Protein AF-A0A3D2F8J2-F1 (afdb_monomer_lite)

Structure (mmCIF, N/CA/C/O backbone):
data_AF-A0A3D2F8J2-F1
#
_entry.id   AF-A0A3D2F8J2-F1
#
loop_
_atom_site.group_PDB
_atom_site.id
_atom_site.type_symbol
_atom_site.label_atom_id
_atom_site.label_alt_id
_atom_site.label_comp_id
_atom_site.label_asym_id
_atom_site.label_entity_id
_atom_site.label_seq_id
_atom_site.pdbx_PDB_ins_code
_atom_site.Cartn_x
_atom_site.Cartn_y
_atom_site.Cartn_z
_atom_site.occupancy
_atom_site.B_iso_or_equiv
_atom_site.auth_seq_id
_atom_site.auth_comp_id
_atom_site.auth_asym_id
_atom_site.auth_atom_id
_atom_site.pdbx_PDB_model_num
ATOM 1 N N . MET A 1 1 ? -27.922 -2.322 26.616 1.00 79.12 1 MET A N 1
ATOM 2 C CA . MET A 1 1 ? -26.454 -2.531 26.589 1.00 79.12 1 MET A CA 1
ATOM 3 C C . MET A 1 1 ? -25.933 -3.009 25.229 1.00 79.12 1 MET A C 1
ATOM 5 O O . MET A 1 1 ? -24.987 -2.409 24.739 1.00 79.12 1 MET A O 1
ATOM 9 N N . GLY A 1 2 ? -26.552 -3.999 24.567 1.00 87.50 2 GLY A N 1
ATOM 10 C CA . GLY A 1 2 ? -26.072 -4.518 23.267 1.00 87.50 2 GLY A CA 1
ATOM 11 C C . GLY A 1 2 ? -25.936 -3.474 22.147 1.00 87.50 2 GLY A C 1
ATOM 12 O O . GLY A 1 2 ? -24.890 -3.384 21.514 1.00 87.50 2 GLY A O 1
ATOM 13 N N . THR A 1 3 ? -26.931 -2.600 21.962 1.00 92.00 3 THR A N 1
ATOM 14 C CA . THR A 1 3 ? -26.895 -1.540 20.932 1.00 92.00 3 THR A CA 1
ATOM 15 C C . THR A 1 3 ? -25.752 -0.540 21.134 1.00 92.00 3 THR A C 1
ATOM 17 O O . THR A 1 3 ? -25.187 -0.038 20.165 1.00 92.00 3 THR A O 1
ATOM 20 N N . PHE A 1 4 ? -25.378 -0.261 22.387 1.00 92.19 4 PHE A N 1
ATOM 21 C CA . PHE A 1 4 ? -24.242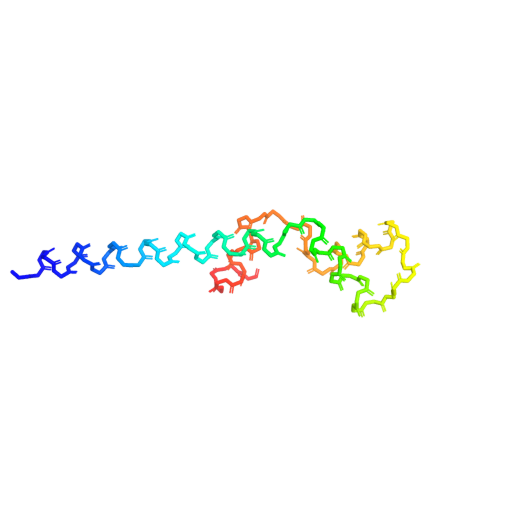 0.609 22.709 1.00 92.19 4 PHE A CA 1
ATOM 22 C C . PHE A 1 4 ? -22.916 -0.032 22.282 1.00 92.19 4 PHE A C 1
ATOM 24 O O . PHE A 1 4 ? -22.088 0.621 21.648 1.00 92.19 4 PHE A O 1
ATOM 31 N N . ILE A 1 5 ? -22.752 -1.327 22.566 1.00 94.69 5 ILE A N 1
ATOM 32 C CA . ILE A 1 5 ? -21.558 -2.092 22.194 1.00 94.69 5 ILE A CA 1
ATOM 33 C C . ILE A 1 5 ? -21.440 -2.187 20.670 1.00 94.69 5 ILE A C 1
ATOM 35 O O . ILE A 1 5 ? -20.383 -1.876 20.131 1.00 94.69 5 ILE A O 1
ATOM 39 N N . ILE A 1 6 ? -22.524 -2.520 19.962 1.00 96.31 6 ILE A N 1
ATOM 40 C CA . ILE A 1 6 ? -22.520 -2.639 18.495 1.00 96.31 6 ILE A CA 1
ATOM 41 C C . ILE A 1 6 ? -22.155 -1.308 17.827 1.00 96.31 6 ILE A C 1
ATOM 43 O O . ILE A 1 6 ? -21.300 -1.287 16.945 1.00 96.31 6 ILE A O 1
ATOM 47 N N . ARG A 1 7 ? -22.736 -0.181 18.267 1.00 94.38 7 ARG A N 1
ATOM 48 C CA . ARG A 1 7 ? -22.398 1.144 17.710 1.00 94.38 7 ARG A CA 1
ATOM 49 C C . ARG A 1 7 ? -20.927 1.491 17.923 1.00 94.38 7 ARG A C 1
ATOM 51 O O . ARG A 1 7 ? -20.288 2.020 17.019 1.00 94.38 7 ARG A O 1
ATOM 58 N N . ARG A 1 8 ? -20.381 1.179 19.101 1.00 94.88 8 ARG A N 1
ATOM 59 C CA . ARG A 1 8 ? -18.986 1.489 19.424 1.00 94.88 8 ARG A CA 1
ATOM 60 C C . ARG A 1 8 ? -18.008 0.593 18.673 1.00 94.88 8 ARG A C 1
ATOM 62 O O . ARG A 1 8 ? -17.060 1.110 18.095 1.00 94.88 8 ARG A O 1
ATOM 69 N N . LEU A 1 9 ? -18.261 -0.714 18.635 1.00 96.88 9 LEU A N 1
ATOM 70 C CA . LEU A 1 9 ? -17.470 -1.661 17.847 1.00 96.88 9 LEU A CA 1
ATOM 71 C C . LEU A 1 9 ? -17.502 -1.299 16.361 1.00 96.88 9 LEU A C 1
ATOM 73 O O . LEU A 1 9 ? -16.448 -1.213 15.742 1.00 96.88 9 LEU A O 1
ATOM 77 N N . GLY A 1 10 ? -18.682 -0.997 15.814 1.00 96.38 10 GLY A N 1
ATOM 78 C CA . GLY A 1 10 ? -18.831 -0.577 14.422 1.00 96.38 10 GLY A CA 1
ATOM 79 C C . GLY A 1 10 ? -18.016 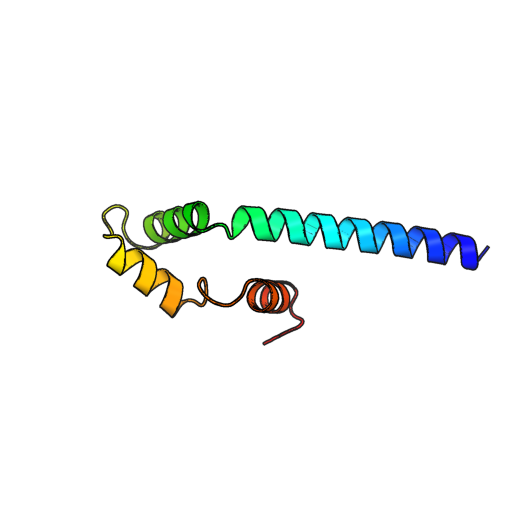0.674 14.102 1.00 96.38 10 GLY A C 1
ATOM 80 O O . GLY A 1 10 ? -17.284 0.691 13.118 1.00 96.38 10 GLY A O 1
ATOM 81 N N . GLN A 1 11 ? -18.063 1.698 14.960 1.00 97.31 11 GLN A N 1
ATOM 82 C CA . GLN A 1 11 ? -17.282 2.917 14.744 1.00 97.31 11 GLN A CA 1
ATOM 83 C C . GLN A 1 11 ? -15.770 2.683 14.862 1.00 97.31 11 GLN A C 1
ATOM 85 O O . GLN A 1 11 ? -15.003 3.255 14.086 1.00 97.31 11 GLN A O 1
ATOM 90 N N . MET A 1 12 ? -15.330 1.829 15.791 1.00 97.81 12 MET A N 1
ATOM 91 C CA . MET A 1 12 ? -13.915 1.463 15.915 1.00 97.81 12 MET A CA 1
ATOM 92 C C . MET A 1 12 ? -13.421 0.708 14.677 1.00 97.81 12 MET A C 1
ATOM 94 O O . MET A 1 12 ? -12.377 1.063 14.138 1.00 97.81 12 MET A O 1
ATOM 98 N N . LEU A 1 13 ? -14.192 -0.266 14.181 1.00 96.75 13 LEU A N 1
ATOM 99 C CA . LEU A 1 13 ? -13.862 -1.016 12.966 1.00 96.75 13 LEU A CA 1
ATOM 100 C C . LEU A 1 13 ? -13.856 -0.126 11.722 1.00 96.75 13 LEU A C 1
ATOM 102 O O . LEU A 1 13 ? -12.927 -0.209 10.927 1.00 96.75 13 LEU A O 1
ATOM 106 N N . LEU A 1 14 ? -14.848 0.757 11.575 1.00 97.00 14 LEU A N 1
ATOM 107 C CA . LEU A 1 14 ? -14.904 1.703 10.461 1.00 97.00 14 LEU A CA 1
ATOM 108 C C . LEU A 1 14 ? -13.687 2.631 10.465 1.00 97.00 14 LEU A C 1
ATOM 110 O O . LEU A 1 14 ? -13.041 2.809 9.439 1.00 97.00 14 LEU A O 1
ATOM 114 N N . THR A 1 15 ? -13.350 3.191 11.628 1.00 97.62 15 THR A N 1
ATOM 115 C CA . THR A 1 15 ? -12.186 4.075 11.761 1.00 97.62 15 THR A CA 1
ATOM 116 C C . THR A 1 15 ? -10.896 3.325 11.440 1.00 97.62 15 THR A C 1
ATOM 118 O O . THR A 1 15 ? -10.073 3.833 10.684 1.00 97.62 15 THR A O 1
ATOM 121 N N . ALA A 1 16 ? -10.737 2.106 11.964 1.00 96.94 16 ALA A N 1
ATOM 122 C CA . ALA A 1 16 ? -9.582 1.264 11.678 1.00 96.94 16 ALA A CA 1
ATOM 123 C C . ALA A 1 16 ? -9.461 0.977 10.174 1.00 96.94 16 ALA A C 1
ATOM 125 O O . ALA A 1 16 ? -8.409 1.235 9.600 1.00 96.94 16 ALA A O 1
ATOM 126 N N . LEU A 1 17 ? -10.547 0.551 9.520 1.00 95.94 17 LEU A N 1
ATOM 127 C CA . LEU A 1 17 ? -10.581 0.294 8.078 1.00 95.94 17 LEU A CA 1
ATOM 128 C C . LEU A 1 17 ? -10.186 1.540 7.271 1.00 95.94 17 LEU A C 1
ATOM 130 O O . LEU A 1 17 ? -9.349 1.450 6.374 1.00 95.94 17 LEU A O 1
ATOM 134 N N . CYS A 1 18 ? -10.751 2.704 7.604 1.00 96.62 18 CYS A N 1
ATOM 135 C CA . CYS A 1 18 ? -10.435 3.965 6.936 1.00 96.62 18 CYS A CA 1
ATOM 136 C C . CYS A 1 18 ? -8.955 4.333 7.085 1.00 96.62 18 CYS A C 1
ATOM 138 O O . CYS A 1 18 ? -8.307 4.671 6.098 1.00 96.62 18 CYS A O 1
ATOM 140 N N . LEU A 1 19 ? -8.401 4.245 8.297 1.00 97.75 19 LEU A N 1
ATOM 141 C CA . LEU A 1 19 ? -6.990 4.551 8.542 1.00 97.75 19 LEU A CA 1
ATOM 142 C C . LEU A 1 19 ? -6.067 3.562 7.826 1.00 97.75 19 LEU A C 1
ATOM 144 O O . LEU A 1 19 ? -5.097 3.980 7.197 1.00 97.75 19 LEU A O 1
ATOM 148 N N . THR A 1 20 ? -6.391 2.269 7.855 1.00 95.88 20 THR A N 1
ATOM 149 C CA . THR A 1 20 ? -5.655 1.236 7.122 1.00 95.88 20 THR A CA 1
ATOM 150 C C . THR A 1 20 ? -5.657 1.515 5.622 1.00 95.88 20 THR A C 1
ATOM 152 O O . THR A 1 20 ? -4.602 1.459 4.993 1.00 95.88 20 THR A O 1
ATOM 155 N N . PHE A 1 21 ? -6.805 1.880 5.049 1.00 97.00 21 PHE A N 1
ATOM 156 C CA . PHE A 1 21 ? -6.902 2.236 3.636 1.00 97.00 21 PHE A CA 1
ATOM 157 C C . PHE A 1 21 ? -6.084 3.486 3.291 1.00 97.00 21 PHE A C 1
ATOM 159 O O . PHE A 1 21 ? -5.361 3.486 2.298 1.00 97.00 21 PHE A O 1
ATOM 166 N N . ILE A 1 22 ? -6.144 4.535 4.118 1.00 97.50 22 ILE A N 1
ATOM 167 C CA . ILE A 1 22 ? -5.372 5.769 3.904 1.00 97.50 22 ILE A CA 1
ATOM 168 C C . ILE A 1 22 ? -3.870 5.474 3.911 1.00 97.50 22 ILE A C 1
ATOM 170 O O . ILE A 1 22 ? -3.161 5.884 2.993 1.00 97.50 22 ILE A O 1
ATOM 174 N N . VAL A 1 23 ? -3.382 4.732 4.908 1.00 97.44 23 VAL A N 1
ATOM 175 C CA . VAL A 1 23 ? -1.964 4.352 4.990 1.00 97.44 23 VAL A CA 1
ATOM 176 C C . VAL A 1 23 ? -1.568 3.510 3.780 1.00 97.44 23 VAL A C 1
ATOM 178 O O . VAL A 1 23 ? -0.546 3.788 3.156 1.00 97.44 23 VAL A O 1
ATOM 181 N N . PHE A 1 24 ? -2.393 2.531 3.405 1.00 97.19 24 PHE A N 1
ATOM 182 C CA . PHE A 1 24 ? -2.160 1.706 2.222 1.00 97.19 24 PHE A CA 1
ATOM 183 C C . PHE A 1 24 ? -2.075 2.544 0.940 1.00 97.19 24 PHE A C 1
ATOM 185 O O . PHE A 1 24 ? -1.181 2.338 0.121 1.00 97.19 24 PHE A O 1
ATOM 192 N N . PHE A 1 25 ? -2.972 3.516 0.769 1.00 96.44 25 PHE A N 1
ATOM 193 C CA . PHE A 1 25 ? -2.952 4.434 -0.364 1.00 96.44 25 PHE A CA 1
ATOM 194 C C . PHE A 1 25 ? -1.663 5.258 -0.395 1.00 96.44 25 PHE A C 1
ATOM 196 O O . PHE A 1 25 ? -0.998 5.307 -1.427 1.00 96.44 25 PHE A O 1
ATOM 203 N N . MET A 1 26 ? -1.271 5.845 0.740 1.00 97.44 26 MET A N 1
ATOM 204 C CA . MET A 1 26 ? -0.051 6.649 0.847 1.00 97.44 26 MET A CA 1
ATOM 205 C C . MET A 1 26 ? 1.208 5.842 0.503 1.00 97.44 26 MET A C 1
ATOM 207 O O . MET A 1 26 ? 2.097 6.351 -0.179 1.00 97.44 26 MET A O 1
ATOM 211 N N . THR A 1 27 ? 1.297 4.578 0.925 1.00 95.62 27 THR A N 1
ATOM 212 C CA . THR A 1 27 ? 2.455 3.717 0.624 1.00 95.62 27 THR A CA 1
ATOM 213 C C . THR A 1 27 ? 2.464 3.203 -0.815 1.00 95.62 27 THR A C 1
ATOM 215 O O . THR A 1 27 ? 3.536 2.931 -1.348 1.00 95.62 27 THR A O 1
ATOM 218 N N . ASN A 1 28 ? 1.303 3.133 -1.471 1.00 96.38 28 ASN A N 1
ATOM 219 C CA . ASN A 1 28 ? 1.146 2.662 -2.851 1.00 96.38 28 ASN A CA 1
ATOM 220 C C . ASN A 1 28 ? 1.121 3.781 -3.906 1.00 96.38 28 ASN A C 1
ATOM 222 O O . ASN A 1 28 ? 0.796 3.517 -5.065 1.00 96.38 28 ASN A O 1
ATOM 226 N N . LEU A 1 29 ? 1.461 5.018 -3.539 1.00 95.81 29 LEU A N 1
ATOM 227 C CA . LEU A 1 29 ? 1.652 6.098 -4.507 1.00 95.81 29 LEU A CA 1
ATOM 228 C C . LEU A 1 29 ? 2.819 5.776 -5.453 1.00 95.81 29 LEU A C 1
ATOM 230 O O . LEU A 1 29 ? 3.859 5.278 -5.019 1.00 95.81 29 LEU A O 1
ATOM 234 N N . THR A 1 30 ? 2.683 6.142 -6.729 1.00 93.50 30 THR A N 1
ATOM 235 C CA . THR A 1 30 ? 3.702 5.950 -7.777 1.00 93.50 30 THR A CA 1
ATOM 236 C C . THR A 1 30 ? 5.138 6.295 -7.349 1.00 93.50 30 THR A C 1
ATOM 238 O O . THR A 1 30 ? 6.002 5.441 -7.525 1.00 93.50 30 THR A O 1
ATOM 241 N N . PRO A 1 31 ? 5.440 7.450 -6.712 1.00 95.75 31 PRO A N 1
ATOM 242 C CA . PRO A 1 31 ? 6.809 7.756 -6.277 1.00 95.75 31 PRO A CA 1
ATOM 243 C C . PRO A 1 31 ? 7.363 6.794 -5.213 1.00 95.75 31 PRO A C 1
ATOM 24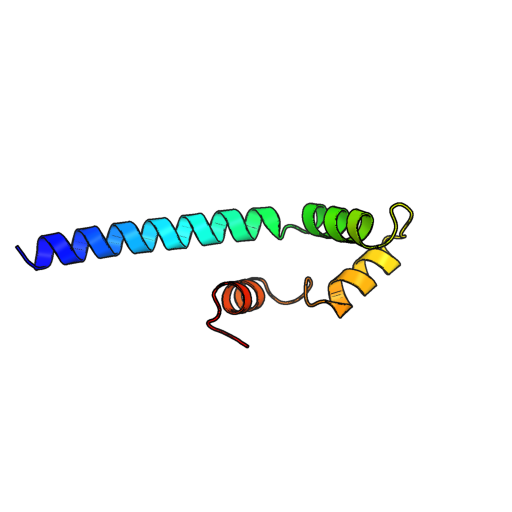5 O O . PRO A 1 31 ? 8.571 6.582 -5.140 1.00 95.75 31 PRO A O 1
ATOM 248 N N . ASN A 1 32 ? 6.512 6.205 -4.369 1.00 96.88 32 ASN A N 1
ATOM 249 C CA . ASN A 1 32 ? 6.947 5.214 -3.380 1.00 96.88 32 ASN A CA 1
ATOM 250 C C . ASN A 1 32 ? 7.194 3.851 -4.035 1.00 96.88 32 ASN A C 1
ATOM 252 O O . ASN A 1 32 ? 8.152 3.164 -3.683 1.00 96.88 32 ASN A O 1
ATOM 256 N N . LEU A 1 33 ? 6.382 3.497 -5.032 1.00 96.38 33 LEU A N 1
ATOM 257 C CA . LEU A 1 33 ? 6.565 2.293 -5.840 1.00 96.38 33 LEU A CA 1
ATOM 258 C C . LEU A 1 33 ? 7.824 2.368 -6.715 1.00 96.38 33 LEU A C 1
ATOM 260 O O . LEU A 1 33 ? 8.561 1.394 -6.816 1.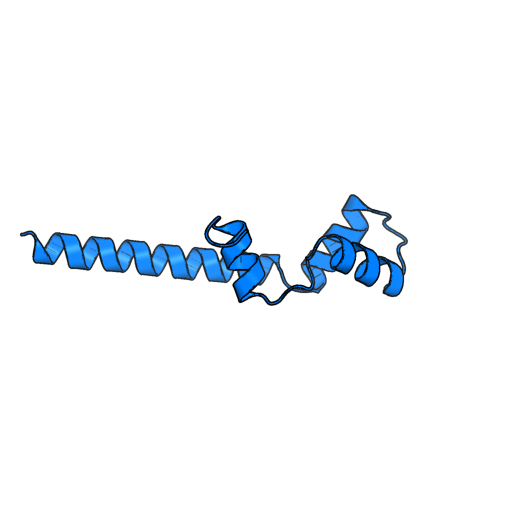00 96.38 33 LEU A O 1
ATOM 264 N N . GLU A 1 34 ? 8.133 3.529 -7.288 1.00 96.12 34 GLU A N 1
ATOM 265 C CA . GLU A 1 34 ? 9.384 3.743 -8.021 1.00 96.12 34 GLU A CA 1
ATOM 266 C C . GLU A 1 34 ? 10.602 3.562 -7.108 1.00 96.12 34 GLU A C 1
ATOM 268 O O . GLU A 1 34 ? 11.553 2.861 -7.464 1.00 96.12 34 GLU A O 1
ATOM 273 N N . LYS A 1 35 ? 10.559 4.145 -5.902 1.00 95.75 35 LYS A N 1
ATOM 274 C CA . LYS A 1 35 ? 11.604 3.931 -4.892 1.00 95.75 35 LYS A CA 1
ATOM 275 C C . LYS A 1 35 ? 11.753 2.448 -4.571 1.00 95.75 35 LYS A C 1
ATOM 277 O O . LYS A 1 35 ? 12.876 1.962 -4.544 1.00 95.75 35 LYS A O 1
ATOM 282 N N . LEU A 1 36 ? 10.648 1.728 -4.371 1.00 95.88 36 LEU A N 1
ATOM 283 C CA . LEU A 1 36 ? 10.654 0.281 -4.145 1.00 95.88 36 LEU A CA 1
ATOM 284 C C . LEU A 1 36 ? 11.321 -0.479 -5.304 1.00 95.88 36 LEU A C 1
ATOM 286 O O . LEU A 1 36 ? 12.171 -1.330 -5.061 1.00 95.88 36 LEU A O 1
ATOM 290 N N . ALA A 1 37 ? 10.984 -0.156 -6.553 1.00 96.44 37 ALA A N 1
ATOM 291 C CA . ALA A 1 37 ? 11.570 -0.805 -7.724 1.00 96.44 37 ALA A CA 1
ATOM 292 C C . ALA A 1 37 ? 13.085 -0.560 -7.816 1.00 96.44 37 ALA A C 1
ATOM 294 O O . ALA A 1 37 ? 13.854 -1.490 -8.055 1.00 96.44 37 ALA A O 1
ATOM 295 N N . LYS A 1 38 ? 13.531 0.676 -7.566 1.00 96.12 38 LYS A N 1
ATOM 296 C CA . LYS A 1 38 ? 14.955 1.044 -7.597 1.00 96.12 38 LYS A CA 1
ATOM 297 C C . LYS A 1 38 ? 15.748 0.441 -6.431 1.00 96.12 38 LYS A C 1
ATOM 299 O O . LYS A 1 38 ? 16.911 0.099 -6.630 1.00 96.12 38 LYS A O 1
ATOM 304 N N . THR A 1 39 ? 15.147 0.274 -5.246 1.00 95.75 39 THR A N 1
ATOM 305 C CA . THR A 1 39 ? 15.819 -0.364 -4.097 1.00 95.75 39 THR A CA 1
ATOM 306 C C . THR A 1 39 ? 15.885 -1.885 -4.200 1.00 95.75 39 THR A C 1
ATOM 308 O O . THR A 1 39 ? 16.878 -2.463 -3.770 1.00 95.75 39 THR A O 1
ATOM 311 N N . GLN A 1 40 ? 14.859 -2.535 -4.759 1.00 93.69 40 GLN A N 1
ATOM 312 C CA . GLN A 1 40 ? 14.788 -3.999 -4.879 1.00 93.69 40 GLN A CA 1
ATOM 313 C C . GLN A 1 40 ? 15.394 -4.537 -6.182 1.00 93.69 40 GLN A C 1
ATOM 315 O O . GLN A 1 40 ? 15.827 -5.684 -6.235 1.00 93.69 40 GLN A O 1
ATOM 320 N N . GLY A 1 41 ? 15.379 -3.743 -7.252 1.00 90.44 41 GLY A N 1
ATOM 321 C CA . GLY A 1 41 ? 15.957 -4.090 -8.546 1.00 90.44 41 GLY A CA 1
ATOM 322 C C . GLY A 1 41 ? 17.365 -3.528 -8.696 1.00 90.44 41 GLY A C 1
ATOM 323 O O . GLY A 1 41 ? 18.342 -4.095 -8.215 1.00 90.44 41 GLY A O 1
ATOM 324 N N . ASN A 1 42 ? 17.470 -2.406 -9.405 1.00 90.19 42 ASN A N 1
ATOM 325 C CA . ASN A 1 42 ? 18.726 -1.705 -9.637 1.00 90.19 42 ASN A CA 1
ATOM 326 C C . ASN A 1 42 ? 18.517 -0.192 -9.478 1.00 90.19 42 ASN A C 1
ATOM 328 O O . ASN A 1 42 ? 17.644 0.403 -10.109 1.00 90.19 42 ASN A O 1
ATOM 332 N N . PHE A 1 43 ? 19.376 0.458 -8.691 1.00 90.69 43 PHE A N 1
ATOM 333 C CA . PHE A 1 43 ? 19.294 1.900 -8.434 1.00 90.69 43 PHE A CA 1
ATOM 334 C C . PHE A 1 43 ? 19.413 2.761 -9.700 1.00 90.69 43 PHE A C 1
ATOM 336 O O . PHE A 1 43 ? 18.948 3.898 -9.710 1.00 90.69 43 PHE A O 1
ATOM 343 N N . ARG A 1 44 ? 20.023 2.228 -10.768 1.00 90.50 44 ARG A N 1
ATOM 344 C CA . ARG A 1 44 ? 20.182 2.897 -12.071 1.00 90.50 44 ARG A CA 1
ATOM 345 C C . ARG A 1 44 ? 19.124 2.492 -13.110 1.00 90.50 44 ARG A C 1
ATOM 347 O O . ARG A 1 44 ? 19.365 2.657 -14.302 1.00 90.50 44 ARG A O 1
ATOM 354 N N . MET A 1 45 ? 17.993 1.919 -12.694 1.00 91.06 45 MET A N 1
ATOM 355 C CA . MET A 1 45 ? 16.897 1.581 -13.613 1.00 91.06 45 MET A CA 1
ATOM 356 C C . MET A 1 45 ? 16.350 2.825 -14.324 1.00 91.06 45 MET A C 1
ATOM 358 O O . MET A 1 45 ? 16.123 3.849 -13.676 1.00 91.06 45 MET A O 1
ATOM 362 N N . SER A 1 46 ? 16.113 2.705 -15.636 1.00 94.69 46 SER A N 1
ATOM 363 C CA . SER A 1 46 ? 15.336 3.685 -16.402 1.00 94.69 46 SER A CA 1
ATOM 364 C C . SER A 1 46 ? 13.852 3.610 -16.033 1.00 94.69 46 SER A C 1
ATOM 366 O O . SER A 1 46 ? 13.401 2.636 -15.420 1.00 94.69 46 SER A O 1
ATOM 368 N N . ASP A 1 47 ? 13.079 4.617 -16.425 1.00 93.69 47 ASP A N 1
ATOM 369 C CA . ASP A 1 47 ? 11.654 4.695 -16.096 1.00 93.69 47 ASP A CA 1
ATOM 370 C C . ASP A 1 47 ? 10.845 3.569 -16.766 1.00 93.69 47 ASP A C 1
ATOM 372 O O . ASP A 1 47 ? 9.922 3.013 -16.167 1.00 93.69 47 ASP A O 1
ATOM 376 N N . GLU A 1 48 ? 11.237 3.138 -17.969 1.00 94.31 48 GLU A N 1
ATOM 377 C CA . GLU A 1 48 ? 10.645 1.978 -18.647 1.00 94.31 48 GLU A CA 1
ATOM 378 C C . GLU A 1 48 ? 10.904 0.688 -17.865 1.00 94.31 48 GLU A C 1
ATOM 380 O O . GLU A 1 48 ? 10.003 -0.136 -17.694 1.00 94.31 48 GLU A O 1
ATOM 385 N N . ALA A 1 49 ? 12.124 0.525 -17.344 1.00 94.38 49 ALA A N 1
ATOM 386 C CA . ALA A 1 49 ? 12.484 -0.634 -16.538 1.00 94.38 49 ALA A CA 1
ATOM 387 C C . ALA A 1 49 ? 11.718 -0.654 -15.207 1.00 94.38 49 ALA A C 1
ATOM 389 O O . ALA A 1 49 ? 11.302 -1.724 -14.763 1.00 94.38 49 ALA A O 1
ATOM 390 N N . VAL A 1 50 ? 11.492 0.508 -14.580 1.00 96.38 50 VAL A N 1
ATOM 391 C CA . VAL A 1 50 ? 10.652 0.627 -13.376 1.00 96.38 50 VAL A CA 1
ATOM 392 C C . VAL A 1 50 ? 9.218 0.208 -13.678 1.00 96.38 50 VAL A C 1
ATOM 394 O O . VAL A 1 50 ? 8.664 -0.614 -12.951 1.00 96.38 50 VAL A O 1
ATOM 397 N N . ASN A 1 51 ? 8.623 0.726 -14.754 1.00 95.56 51 ASN A N 1
ATOM 398 C CA . ASN A 1 51 ? 7.250 0.387 -15.130 1.00 95.56 51 ASN A CA 1
ATOM 399 C C . ASN A 1 51 ? 7.088 -1.105 -15.429 1.00 95.56 51 ASN A C 1
ATOM 401 O O . ASN A 1 51 ? 6.135 -1.714 -14.948 1.00 95.56 51 ASN A O 1
ATOM 405 N N . SER A 1 52 ? 8.040 -1.704 -16.150 1.00 95.62 52 SER A N 1
ATOM 406 C CA . SER A 1 52 ? 8.068 -3.149 -16.395 1.00 95.62 52 SER A CA 1
ATOM 407 C C . SER A 1 52 ? 8.145 -3.936 -15.079 1.00 95.62 52 SER A C 1
ATOM 409 O O . SER A 1 52 ? 7.279 -4.759 -14.788 1.00 95.62 52 SER A O 1
ATOM 411 N N . TRP A 1 53 ? 9.085 -3.577 -14.195 1.00 96.25 53 TRP A N 1
ATOM 412 C CA . TRP A 1 53 ? 9.252 -4.223 -12.889 1.00 96.25 53 TRP A CA 1
ATOM 413 C C . TRP A 1 53 ? 7.994 -4.134 -12.012 1.00 96.25 53 TRP A C 1
ATOM 415 O O . TRP A 1 53 ? 7.647 -5.102 -11.329 1.00 96.25 53 TRP A O 1
ATOM 425 N N . LEU A 1 54 ? 7.314 -2.983 -12.027 1.00 96.38 54 LEU A N 1
ATOM 426 C CA . LEU A 1 54 ? 6.073 -2.754 -11.290 1.00 96.38 54 LEU A CA 1
ATOM 427 C C . LEU A 1 54 ? 4.891 -3.521 -11.890 1.00 96.38 54 LEU A C 1
ATOM 429 O O . LEU A 1 54 ? 4.090 -4.082 -11.140 1.00 96.38 54 LEU A O 1
ATOM 433 N N . SER A 1 55 ? 4.788 -3.557 -13.219 1.00 95.38 55 SER A N 1
ATOM 434 C CA . SER A 1 55 ? 3.746 -4.279 -13.950 1.00 95.38 55 SER A CA 1
ATOM 435 C C . SER A 1 55 ? 3.830 -5.782 -13.699 1.00 95.38 55 SER A C 1
ATOM 437 O O . SER A 1 55 ? 2.840 -6.384 -13.291 1.00 95.38 55 SER A O 1
ATOM 439 N N . ASP A 1 56 ? 5.025 -6.364 -13.835 1.00 95.19 56 ASP A N 1
ATOM 440 C CA . ASP A 1 56 ? 5.276 -7.803 -13.654 1.00 95.19 56 ASP A CA 1
ATOM 441 C C . ASP A 1 56 ? 4.886 -8.309 -12.257 1.00 95.19 56 ASP A C 1
ATOM 443 O O . ASP A 1 56 ? 4.593 -9.485 -12.064 1.00 95.19 56 ASP A O 1
ATOM 447 N N . ARG A 1 57 ? 4.882 -7.412 -11.266 1.00 94.12 57 ARG A N 1
ATOM 448 C CA . ARG A 1 57 ? 4.553 -7.703 -9.861 1.00 94.12 57 ARG A CA 1
ATOM 449 C C . ARG A 1 57 ? 3.153 -7.245 -9.458 1.00 94.12 57 ARG A C 1
ATOM 451 O O . ARG A 1 57 ? 2.806 -7.314 -8.284 1.00 94.12 57 ARG A O 1
ATOM 458 N N . GLY A 1 58 ? 2.353 -6.746 -10.400 1.00 93.31 58 GLY A N 1
ATOM 459 C CA . GLY A 1 58 ? 0.976 -6.320 -10.147 1.00 93.31 58 GLY A CA 1
ATOM 460 C C . GLY A 1 58 ? 0.835 -4.989 -9.399 1.00 93.31 58 GLY A C 1
ATOM 461 O O . GLY A 1 58 ? -0.275 -4.609 -9.030 1.00 93.31 58 GLY A O 1
ATOM 462 N N . TYR A 1 59 ? 1.911 -4.215 -9.212 1.00 95.00 59 TYR A N 1
ATOM 463 C CA . TYR A 1 59 ? 1.839 -2.914 -8.534 1.00 95.00 59 TYR A CA 1
ATOM 464 C C . TYR A 1 59 ? 1.048 -1.862 -9.324 1.00 95.00 59 TYR A C 1
ATOM 466 O O . TYR A 1 59 ? 0.577 -0.888 -8.729 1.00 95.00 59 TYR A O 1
ATOM 474 N N . LEU A 1 60 ? 0.867 -2.064 -10.633 1.00 94.50 60 LEU A N 1
ATOM 475 C CA . LEU A 1 60 ? 0.059 -1.206 -11.509 1.00 94.50 60 LEU A CA 1
ATOM 476 C C . LEU A 1 60 ? -1.425 -1.610 -11.574 1.00 94.50 60 LEU A C 1
ATOM 478 O O . LEU A 1 60 ? -2.204 -0.957 -12.267 1.00 94.50 60 LEU A O 1
ATOM 482 N N . ALA A 1 61 ? -1.841 -2.653 -10.850 1.00 94.56 61 ALA A N 1
ATOM 483 C CA . ALA A 1 61 ? -3.247 -3.034 -10.777 1.00 94.56 61 ALA A CA 1
ATOM 484 C C . ALA A 1 61 ? -4.104 -1.936 -10.104 1.00 94.56 61 ALA A C 1
ATOM 486 O O . ALA A 1 61 ? -3.586 -1.143 -9.302 1.00 94.56 61 ALA A O 1
ATOM 487 N N . PRO A 1 62 ? -5.425 -1.887 -10.378 1.00 94.88 62 PRO A N 1
ATOM 488 C CA . PRO A 1 62 ? -6.327 -0.924 -9.755 1.00 94.88 62 PRO A CA 1
ATOM 489 C C . PRO A 1 62 ? -6.222 -0.933 -8.226 1.00 94.88 62 PRO A C 1
ATOM 491 O O . PRO A 1 62 ? -6.197 -1.989 -7.596 1.00 94.88 62 PRO A O 1
ATOM 494 N N . LEU A 1 63 ? -6.203 0.251 -7.609 1.00 93.94 63 LEU A N 1
ATOM 495 C CA . LEU A 1 63 ? -6.023 0.393 -6.159 1.00 93.94 63 LEU A CA 1
ATOM 496 C C . LEU A 1 63 ? -7.011 -0.449 -5.320 1.00 93.94 63 LEU A C 1
ATOM 498 O O . LEU A 1 63 ? -6.542 -1.103 -4.388 1.00 93.94 63 LEU A O 1
ATOM 502 N N . PRO A 1 64 ? -8.328 -0.505 -5.628 1.00 93.31 64 PRO A N 1
ATOM 503 C CA . PRO A 1 64 ? -9.258 -1.336 -4.861 1.00 93.31 64 PRO A CA 1
ATOM 504 C C . PRO A 1 64 ? -8.920 -2.828 -4.937 1.00 93.31 64 PRO A C 1
ATOM 506 O O . PRO A 1 64 ? -9.074 -3.541 -3.950 1.00 93.31 64 PRO A O 1
ATOM 509 N N . TYR A 1 65 ? -8.414 -3.284 -6.087 1.00 95.38 65 TYR A N 1
ATOM 510 C CA . TYR A 1 65 ? -7.985 -4.665 -6.284 1.00 95.38 65 TYR A CA 1
ATOM 511 C C . TYR A 1 65 ? -6.754 -4.979 -5.427 1.00 95.38 65 TYR A C 1
ATOM 513 O O . TYR A 1 65 ? -6.788 -5.911 -4.629 1.00 95.38 65 TYR A O 1
ATOM 521 N N . LYS A 1 66 ? -5.715 -4.131 -5.489 1.00 95.12 66 LYS A N 1
ATOM 522 C CA . LYS A 1 66 ? -4.506 -4.278 -4.656 1.00 95.12 66 LYS A CA 1
ATOM 523 C C . LYS A 1 66 ? -4.820 -4.252 -3.160 1.00 95.12 66 LYS A C 1
ATOM 525 O O . LYS A 1 66 ? -4.234 -5.010 -2.394 1.00 95.12 66 LYS A O 1
ATOM 530 N N . PHE A 1 67 ? -5.740 -3.384 -2.740 1.00 96.25 67 PHE A N 1
ATOM 53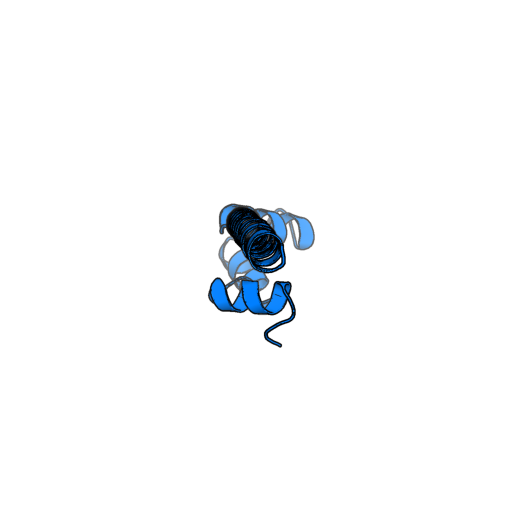1 C CA . PHE A 1 67 ? -6.181 -3.330 -1.348 1.00 96.25 67 PHE A CA 1
ATOM 532 C C . PHE A 1 67 ? -6.905 -4.620 -0.943 1.00 96.25 67 PHE A C 1
ATOM 534 O O .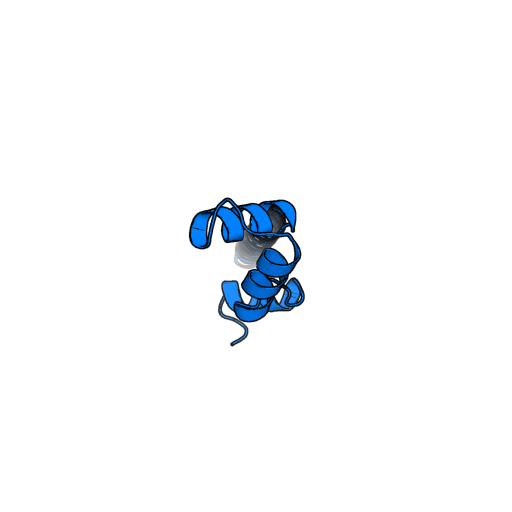 PHE A 1 67 ? -6.607 -5.181 0.107 1.00 96.25 67 PHE A O 1
ATOM 541 N N . GLY A 1 68 ? -7.799 -5.132 -1.796 1.00 95.31 68 GLY A N 1
ATOM 542 C CA . GLY A 1 68 ? -8.483 -6.409 -1.580 1.00 95.31 68 GLY A CA 1
ATOM 543 C C . GLY A 1 68 ? -7.524 -7.597 -1.469 1.00 95.31 68 GLY A C 1
ATOM 544 O O . GLY A 1 68 ? -7.695 -8.422 -0.573 1.00 95.31 68 GLY A O 1
ATOM 545 N N . GLN A 1 69 ? -6.491 -7.646 -2.313 1.00 94.56 69 GLN A N 1
ATOM 546 C CA . GLN A 1 69 ? -5.427 -8.652 -2.230 1.00 94.56 69 GLN A CA 1
ATOM 547 C C . GLN A 1 69 ? -4.624 -8.538 -0.933 1.00 94.56 69 GLN A C 1
ATOM 549 O O . GLN A 1 69 ? -4.394 -9.531 -0.252 1.00 94.56 69 GLN A O 1
ATOM 554 N N . TRP A 1 70 ? -4.244 -7.320 -0.541 1.00 94.56 70 TRP A N 1
ATOM 555 C CA . TRP A 1 70 ? -3.460 -7.087 0.673 1.00 94.56 70 TRP A CA 1
ATOM 556 C C . TRP A 1 70 ? -4.215 -7.448 1.961 1.00 94.56 70 TRP A C 1
ATOM 558 O O . TRP A 1 70 ? -3.618 -8.001 2.882 1.00 94.56 70 TRP A O 1
ATOM 568 N N . VAL A 1 71 ? -5.527 -7.184 2.024 1.00 94.44 71 VAL A N 1
ATOM 569 C CA . VAL A 1 71 ? -6.381 -7.596 3.158 1.00 94.44 71 VAL A CA 1
ATOM 570 C C . VAL A 1 71 ? -6.720 -9.100 3.108 1.00 94.44 71 VAL A C 1
ATOM 572 O O . VAL A 1 71 ? -7.203 -9.649 4.095 1.00 94.44 71 VAL A O 1
ATOM 575 N N . GLY A 1 72 ? -6.456 -9.790 1.992 1.00 93.56 72 GLY A N 1
ATOM 576 C CA . GLY A 1 72 ? -6.744 -11.220 1.820 1.00 93.56 72 GLY A CA 1
ATOM 577 C C . GLY A 1 72 ? -8.200 -11.534 1.460 1.00 93.56 72 GLY A C 1
ATOM 578 O O . GLY A 1 72 ? -8.678 -12.634 1.722 1.00 93.56 72 GLY A O 1
ATOM 579 N N . VAL A 1 73 ? -8.924 -10.567 0.887 1.00 94.44 73 VAL A N 1
ATOM 580 C CA . VAL A 1 73 ? -10.322 -10.723 0.439 1.00 94.44 73 VAL A CA 1
ATOM 581 C C . VAL A 1 73 ? -10.399 -11.185 -1.019 1.00 94.44 73 VAL A C 1
ATOM 583 O O . VAL A 1 73 ? -11.343 -11.872 -1.402 1.00 94.44 73 VAL A O 1
ATOM 586 N N . VAL A 1 74 ? -9.417 -10.798 -1.834 1.00 92.94 74 VAL A N 1
ATOM 587 C CA . VAL A 1 74 ? -9.328 -11.106 -3.270 1.00 92.94 74 VAL A CA 1
ATOM 588 C C . VAL A 1 74 ? -8.037 -11.900 -3.515 1.00 92.94 74 VAL A C 1
ATOM 590 O O . VAL A 1 74 ? -7.043 -11.590 -2.856 1.00 92.94 74 VAL A O 1
ATOM 593 N N . PRO A 1 75 ? -8.036 -12.920 -4.395 1.00 85.25 75 PRO A N 1
ATOM 594 C CA . PRO A 1 75 ? -6.838 -13.698 -4.719 1.00 85.25 75 PRO A CA 1
ATOM 595 C C . PRO A 1 75 ? -5.757 -12.888 -5.446 1.00 85.25 75 PRO A C 1
ATOM 597 O O . PRO A 1 75 ? -6.088 -11.936 -6.191 1.00 85.25 75 PRO A O 1
#

Sequence (75 aa):
MGTFIIRRLGQMLLTALCLTFIVFFMTNLTPNLEKLAKTQGNFRMSDEAVNSWLSDRGYLAPLPYKFGQWVGVVP

Secondary structure (DSSP, 8-state):
-HHHHHHHHHHHHHHHHHHHHHHHHHHTSHHHHHHHHHHHS-TT--HHHHHHHHHHTTTTS-HHHHHHHHHTS--

Radius of gyration: 17.38 Å; chains: 1; bounding box: 47×22×45 Å

Foldseek 3Di:
DVVVVVVVVVVVVVVVVVVVLVVLVVCLPPVNQLVVCCVVPNVPDDPVRSVVSCVVVCSPPDSVQVVCVVVPNHD

pLDDT: mean 94.71, std 2.91, range [79.12, 97.81]